Protein AF-A0A7W0HS66-F1 (afdb_monomer)

Foldseek 3Di:
DQPDDFQFWKAFCDPPPHRQIFGFHDADPVVQWTWTDRDPPDIDIDHPVRIDGDDD

InterPro domains:
  IPR008991 Translation protein SH3-like domain superfamily [SSF50104] (3-45)
  IPR014722 Large ribosomal subunit protein uL2, domain 2 [G3DSA:2.30.30.30] (1-52)

Nearest PDB structures (foldseek):
  8h43-assembly3_C  TM=8.264E-01  e=1.864E-03  Homo sapiens
  7lky-assembly4_D  TM=8.155E-01  e=2.707E-03  Homo sapiens
  8h43-assembly1_A  TM=8.143E-01  e=2.880E-03  Homo sapiens
  6wat-assembly7_GC  TM=7.912E-01  e=4.183E-03  Homo sapiens
  6wau-assembly1_A  TM=8.520E-01  e=9.390E-03  Homo sapiens

pLDDT: mean 94.16, std 7.61, range [55.03, 98.25]

Mean 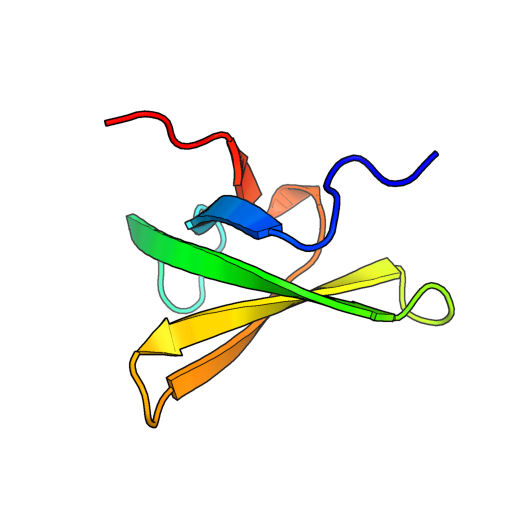predicted aligned error: 2.79 Å

Structure (mmCIF, N/CA/C/O backbone):
data_AF-A0A7W0HS66-F1
#
_entry.id   AF-A0A7W0HS66-F1
#
loop_
_atom_site.group_PDB
_atom_site.id
_atom_site.type_symbol
_atom_site.label_atom_id
_atom_site.label_alt_id
_atom_site.label_comp_id
_atom_site.label_asym_id
_atom_site.label_entity_id
_atom_site.label_seq_id
_atom_site.pdbx_PDB_ins_code
_atom_site.Cartn_x
_atom_site.Cartn_y
_atom_site.Cartn_z
_atom_site.occupancy
_atom_site.B_iso_or_equiv
_atom_site.auth_seq_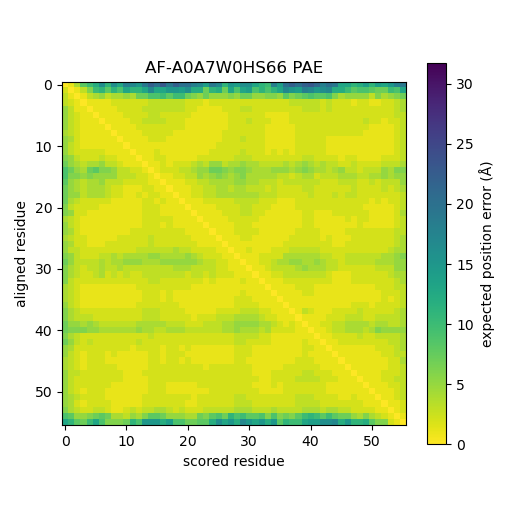id
_atom_site.auth_comp_id
_atom_site.auth_asym_id
_atom_site.auth_atom_id
_atom_site.pdbx_PDB_model_num
ATOM 1 N N . MET A 1 1 ? -15.177 3.194 8.690 1.00 55.03 1 MET A N 1
ATOM 2 C CA . MET A 1 1 ? -15.309 2.844 7.262 1.00 55.0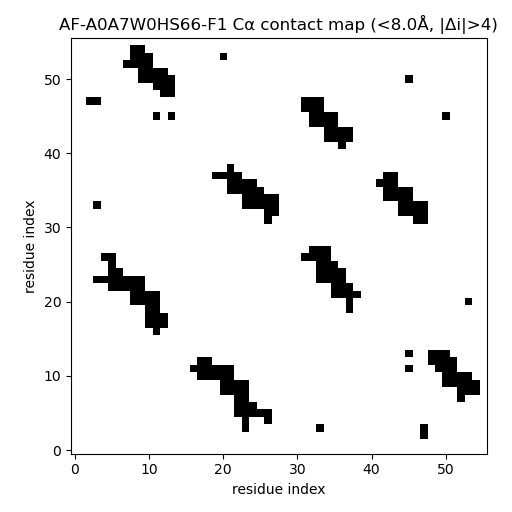3 1 MET A CA 1
ATOM 3 C C . MET A 1 1 ? -13.926 3.012 6.688 1.00 55.03 1 MET A C 1
ATOM 5 O O . MET A 1 1 ? -13.346 4.057 6.939 1.00 55.03 1 MET A O 1
ATOM 9 N N . ASN A 1 2 ? -13.376 1.981 6.054 1.00 71.25 2 ASN A N 1
ATOM 10 C CA . ASN A 1 2 ? -12.068 2.093 5.419 1.00 71.25 2 ASN A CA 1
ATOM 11 C C . ASN A 1 2 ? -12.278 2.803 4.081 1.00 71.25 2 ASN A C 1
ATOM 13 O O . ASN A 1 2 ? -13.152 2.394 3.318 1.00 71.25 2 ASN A O 1
ATOM 17 N N . ASP A 1 3 ? -11.533 3.879 3.839 1.00 87.94 3 ASP A N 1
ATOM 18 C CA . ASP A 1 3 ? -11.647 4.698 2.623 1.00 87.94 3 ASP A CA 1
ATOM 19 C C . ASP A 1 3 ? -11.218 3.930 1.365 1.00 87.94 3 ASP A C 1
ATOM 21 O O . ASP A 1 3 ? -11.602 4.290 0.255 1.00 87.94 3 ASP A O 1
ATOM 25 N N . PHE A 1 4 ? -10.459 2.846 1.556 1.00 94.50 4 PHE A N 1
ATOM 26 C CA . PHE A 1 4 ? -9.975 1.952 0.509 1.00 94.50 4 PHE A CA 1
ATOM 27 C C . PHE A 1 4 ? -10.149 0.483 0.906 1.00 94.50 4 PHE A C 1
ATOM 29 O O . PHE A 1 4 ? -10.088 0.121 2.087 1.00 94.50 4 PHE A O 1
ATOM 36 N N . ALA A 1 5 ? -10.311 -0.375 -0.097 1.00 95.62 5 ALA A N 1
ATOM 37 C CA . ALA A 1 5 ? -10.407 -1.821 0.029 1.00 95.62 5 ALA A CA 1
ATOM 38 C C . ALA A 1 5 ? -9.185 -2.533 -0.571 1.00 95.62 5 ALA A C 1
ATOM 40 O O . ALA A 1 5 ? -8.461 -1.999 -1.409 1.00 95.62 5 ALA A O 1
ATOM 41 N N . ILE A 1 6 ? -8.957 -3.783 -0.154 1.00 97.00 6 ILE A N 1
ATOM 42 C CA . ILE A 1 6 ? -7.941 -4.643 -0.776 1.00 97.00 6 ILE A CA 1
ATOM 43 C C . ILE A 1 6 ? -8.317 -4.867 -2.246 1.00 97.00 6 ILE A C 1
ATOM 45 O O . ILE A 1 6 ? -9.433 -5.284 -2.544 1.00 97.00 6 ILE A O 1
ATOM 49 N N . GLY A 1 7 ? -7.365 -4.626 -3.146 1.00 96.81 7 GLY A N 1
ATOM 50 C CA . GLY A 1 7 ? -7.556 -4.669 -4.596 1.00 96.81 7 GLY A CA 1
ATOM 51 C C . GLY A 1 7 ? -7.725 -3.294 -5.244 1.00 96.81 7 GLY A C 1
ATOM 52 O O . GLY A 1 7 ? -7.546 -3.195 -6.457 1.00 96.81 7 GLY A O 1
ATOM 53 N N . ASP A 1 8 ? -7.985 -2.238 -4.467 1.00 97.12 8 ASP A N 1
ATOM 54 C CA . ASP A 1 8 ? -8.094 -0.885 -5.011 1.00 97.12 8 ASP A CA 1
ATOM 55 C C . ASP A 1 8 ? -6.755 -0.404 -5.568 1.00 97.12 8 ASP A C 1
ATOM 57 O O . ASP A 1 8 ? -5.694 -0.595 -4.962 1.00 97.12 8 ASP A O 1
ATOM 61 N N . ILE A 1 9 ? -6.820 0.260 -6.723 1.00 97.62 9 ILE A N 1
ATOM 62 C CA . ILE A 1 9 ? -5.681 0.942 -7.327 1.00 97.62 9 ILE A CA 1
ATOM 63 C C . ILE A 1 9 ? -5.676 2.385 -6.825 1.00 97.62 9 ILE A C 1
ATOM 65 O O . ILE A 1 9 ? -6.666 3.111 -6.933 1.00 97.62 9 ILE A O 1
ATOM 69 N N . VAL A 1 10 ? -4.546 2.801 -6.266 1.00 97.50 10 VAL A N 1
ATOM 70 C CA . VAL A 1 10 ? -4.376 4.105 -5.626 1.00 97.50 10 VAL A CA 1
ATOM 71 C C . VAL A 1 10 ? -3.102 4.782 -6.107 1.00 97.50 10 VAL A C 1
ATOM 73 O O . VAL A 1 10 ? -2.113 4.123 -6.430 1.00 97.50 10 VAL A O 1
ATOM 76 N N . GLN A 1 11 ? -3.116 6.111 -6.132 1.00 97.88 11 GLN A N 1
ATOM 77 C CA . GLN A 1 11 ? -1.922 6.924 -6.336 1.00 97.88 11 GLN A CA 1
ATOM 78 C C . GLN A 1 11 ? -1.489 7.538 -5.005 1.00 97.88 11 GLN A C 1
ATOM 80 O O . GLN A 1 11 ? -2.311 8.101 -4.282 1.00 97.88 11 GLN A O 1
ATOM 85 N N . VAL A 1 12 ? -0.193 7.473 -4.714 1.00 97.50 12 VAL A N 1
ATOM 86 C CA . VAL A 1 12 ? 0.405 8.078 -3.523 1.00 97.50 12 VAL A CA 1
ATOM 87 C C . VAL A 1 12 ? 0.538 9.589 -3.716 1.00 97.50 12 VAL A C 1
ATOM 89 O O . VAL A 1 12 ? 1.126 10.055 -4.694 1.00 97.50 12 VAL A O 1
ATOM 92 N N . THR A 1 13 ? 0.010 10.364 -2.778 1.00 96.75 13 THR A N 1
ATOM 93 C CA . THR A 1 13 ? 0.032 11.837 -2.760 1.00 96.75 13 THR A CA 1
ATOM 94 C C . THR A 1 13 ? 0.842 12.409 -1.597 1.00 96.75 13 THR A C 1
ATOM 96 O O . THR A 1 13 ? 1.165 13.596 -1.619 1.00 96.75 13 THR A O 1
ATOM 99 N N . GLY A 1 14 ? 1.200 11.579 -0.608 1.00 93.31 14 GLY A N 1
ATOM 100 C CA . GLY A 1 14 ? 2.076 11.947 0.509 1.00 93.31 14 GLY A CA 1
ATOM 101 C C . GLY A 1 14 ? 3.516 12.247 0.081 1.00 93.31 14 GLY A C 1
ATOM 102 O O . GLY A 1 14 ? 3.857 12.148 -1.093 1.00 93.31 14 GLY A O 1
ATOM 103 N N . THR A 1 15 ? 4.391 12.597 1.027 1.00 91.62 15 THR A N 1
ATOM 104 C CA . THR A 1 15 ? 5.794 12.994 0.753 1.00 91.62 15 THR A CA 1
ATOM 105 C C . THR A 1 15 ? 6.698 11.831 0.351 1.00 91.62 15 THR A C 1
ATOM 107 O O . THR A 1 15 ? 7.691 12.013 -0.352 1.00 91.62 15 THR A O 1
ATOM 110 N N . THR A 1 16 ? 6.373 10.626 0.812 1.00 90.38 16 THR A N 1
ATOM 111 C CA . THR A 1 16 ? 7.131 9.416 0.503 1.00 90.38 16 THR A CA 1
ATOM 112 C C . THR A 1 16 ? 6.565 8.795 -0.758 1.00 90.38 16 THR A C 1
ATOM 114 O O . THR A 1 16 ? 5.378 8.498 -0.804 1.00 90.38 16 THR A O 1
ATOM 117 N N . MET A 1 17 ? 7.411 8.538 -1.759 1.00 92.44 17 MET A N 1
ATOM 118 C CA . MET A 1 17 ? 7.008 7.820 -2.978 1.00 92.44 17 MET A CA 1
ATOM 119 C C . MET A 1 17 ? 5.856 8.497 -3.750 1.00 92.44 17 MET A C 1
ATOM 121 O O . MET A 1 17 ? 5.083 7.817 -4.424 1.00 92.44 17 MET A O 1
ATOM 125 N N . THR A 1 18 ? 5.757 9.826 -3.662 1.00 96.25 18 THR A N 1
ATOM 126 C CA . THR A 1 18 ? 4.729 10.643 -4.318 1.00 96.25 18 THR A CA 1
ATOM 127 C C . THR A 1 18 ? 4.624 10.346 -5.809 1.00 96.25 18 THR A C 1
ATOM 129 O O . THR A 1 18 ? 5.629 10.214 -6.504 1.00 96.25 18 THR A O 1
ATOM 132 N N . GLY A 1 19 ? 3.397 10.290 -6.317 1.00 95.62 19 GLY A N 1
ATOM 133 C CA . GLY A 1 19 ? 3.099 10.081 -7.729 1.00 95.62 19 GLY A CA 1
ATOM 134 C C . GLY A 1 19 ? 3.065 8.614 -8.150 1.00 95.62 19 GLY A C 1
ATOM 135 O O . GLY A 1 19 ? 2.447 8.317 -9.173 1.00 95.62 19 GLY A O 1
ATOM 136 N N . ASN A 1 20 ? 3.643 7.703 -7.362 1.00 97.31 20 ASN A N 1
ATOM 137 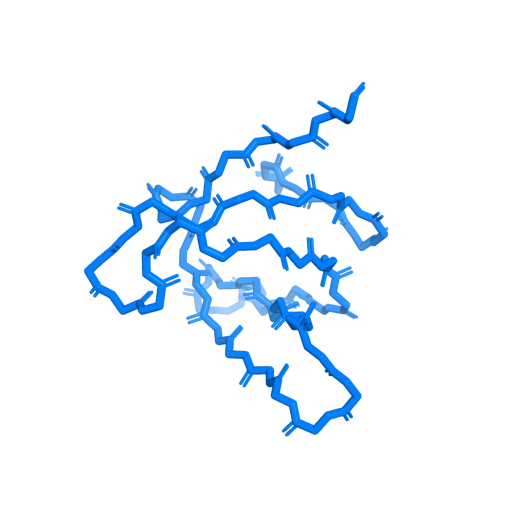C CA . ASN A 1 20 ? 3.593 6.275 -7.654 1.00 97.31 20 ASN A CA 1
ATOM 138 C C . ASN A 1 20 ? 2.169 5.732 -7.539 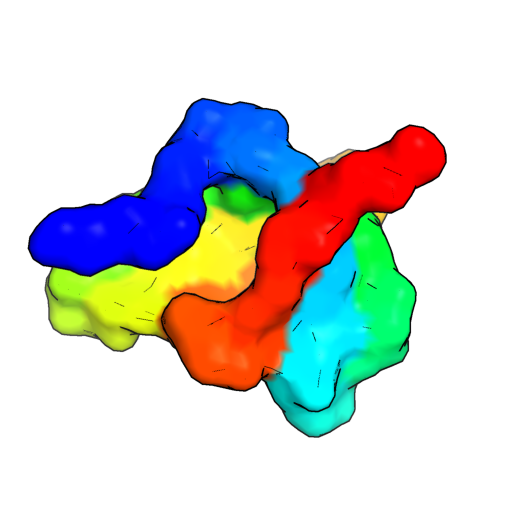1.00 97.31 20 ASN A C 1
ATOM 140 O O . ASN A 1 20 ? 1.397 6.137 -6.669 1.00 97.31 20 ASN A O 1
ATOM 144 N N . VAL A 1 21 ? 1.853 4.780 -8.412 1.00 97.56 21 VAL A N 1
ATOM 145 C CA . VAL A 1 21 ? 0.588 4.046 -8.418 1.00 97.56 21 VAL A CA 1
ATOM 146 C C . VAL A 1 21 ? 0.846 2.640 -7.896 1.00 97.56 21 VAL A C 1
ATOM 148 O O . VAL A 1 21 ? 1.873 2.035 -8.202 1.00 97.56 21 VAL A O 1
ATOM 151 N N . GLY A 1 22 ? -0.077 2.125 -7.097 1.00 97.19 22 GLY A N 1
ATOM 152 C CA . GLY A 1 22 ? -0.001 0.775 -6.568 1.00 97.19 22 GLY A CA 1
ATOM 153 C C . GLY A 1 22 ? -1.370 0.224 -6.207 1.00 97.19 22 GLY A C 1
ATOM 154 O O . GLY A 1 22 ? -2.392 0.885 -6.384 1.00 97.19 22 GLY A O 1
ATOM 155 N N . THR A 1 23 ? -1.378 -0.996 -5.687 1.00 98.06 23 THR A N 1
ATOM 156 C CA . THR A 1 23 ? -2.598 -1.698 -5.279 1.00 98.06 23 THR A CA 1
ATOM 157 C C . THR A 1 23 ? -2.597 -1.913 -3.775 1.00 98.06 23 THR A C 1
ATOM 159 O O . THR A 1 23 ? -1.584 -2.332 -3.208 1.00 98.06 23 THR A O 1
ATOM 162 N N . VAL A 1 24 ? -3.723 -1.656 -3.116 1.00 97.94 24 VAL A N 1
ATOM 163 C CA . VAL A 1 24 ? -3.899 -1.978 -1.697 1.00 97.94 24 VAL A CA 1
ATOM 164 C C . VAL A 1 24 ? -3.923 -3.497 -1.536 1.00 97.94 24 VAL A C 1
ATOM 166 O O . VAL A 1 24 ? -4.762 -4.180 -2.118 1.00 97.94 24 VAL A O 1
ATOM 169 N N . VAL A 1 25 ? -3.003 -4.043 -0.744 1.00 98.00 25 VAL A N 1
ATOM 170 C CA . VAL A 1 25 ? -2.877 -5.496 -0.520 1.00 98.00 25 VAL A CA 1
ATOM 171 C C . VAL A 1 25 ? -3.178 -5.911 0.918 1.00 98.00 25 VAL A C 1
ATOM 173 O O . VAL A 1 25 ? -3.396 -7.091 1.178 1.00 98.00 25 VAL A O 1
ATOM 176 N N . SER A 1 26 ? -3.188 -4.966 1.859 1.00 97.62 26 SER A N 1
ATOM 177 C CA . SER A 1 26 ? -3.550 -5.209 3.257 1.00 97.62 26 SER A CA 1
ATOM 178 C C . SER A 1 26 ? -4.013 -3.920 3.934 1.00 97.62 26 SER A C 1
ATOM 180 O O . SER A 1 26 ? -3.628 -2.825 3.519 1.00 97.62 26 SER A O 1
ATOM 182 N N . ILE A 1 27 ? -4.805 -4.063 4.996 1.00 97.19 27 ILE A N 1
ATOM 183 C CA . ILE A 1 27 ? -5.307 -2.962 5.817 1.00 97.19 27 ILE A CA 1
ATOM 184 C C . ILE A 1 27 ? -4.886 -3.209 7.272 1.00 97.19 27 ILE A C 1
ATOM 186 O O . ILE A 1 27 ? -5.182 -4.256 7.845 1.00 97.19 27 ILE A O 1
ATOM 190 N N . ASP A 1 28 ? -4.169 -2.253 7.863 1.00 95.38 28 ASP A N 1
ATOM 191 C CA . ASP A 1 28 ? -3.788 -2.230 9.278 1.00 95.38 28 ASP A CA 1
ATOM 192 C C . ASP A 1 28 ? -4.731 -1.279 10.030 1.00 95.38 28 ASP A C 1
ATOM 194 O O . ASP A 1 28 ? -4.417 -0.104 10.252 1.00 95.38 28 ASP A O 1
ATOM 198 N N . ASP A 1 29 ? -5.898 -1.795 10.431 1.00 91.81 29 ASP A N 1
ATOM 199 C CA . ASP A 1 29 ? -6.924 -1.023 11.148 1.00 91.81 29 ASP A CA 1
ATOM 200 C C . ASP A 1 29 ? -6.418 -0.484 12.497 1.00 91.81 29 ASP A C 1
ATOM 202 O O . ASP A 1 29 ? -6.890 0.544 12.979 1.00 91.81 29 ASP A O 1
ATOM 206 N N . LYS A 1 30 ? -5.424 -1.140 13.118 1.00 93.19 30 LYS A N 1
ATOM 207 C CA . LYS A 1 30 ? -4.857 -0.683 14.399 1.00 93.19 30 LYS A CA 1
ATOM 208 C C . LYS A 1 30 ? -4.069 0.611 14.240 1.00 93.19 30 LYS A C 1
ATOM 210 O O . LYS A 1 30 ? -3.992 1.394 15.184 1.00 93.19 30 LYS A O 1
ATOM 215 N N . ARG A 1 31 ? -3.442 0.807 13.079 1.00 93.12 31 ARG A N 1
ATOM 216 C CA . ARG A 1 31 ? -2.625 1.989 12.771 1.00 93.12 31 ARG A CA 1
ATOM 217 C C . ARG A 1 31 ? -3.298 2.959 11.804 1.00 93.12 31 ARG A C 1
ATOM 219 O O . ARG A 1 31 ? -2.726 4.017 11.558 1.00 93.12 31 ARG A O 1
ATOM 226 N N . GLY A 1 32 ? -4.458 2.605 11.252 1.00 94.06 32 GLY A N 1
ATOM 227 C CA . GLY A 1 32 ? -5.129 3.389 10.214 1.00 94.06 32 GLY A CA 1
ATOM 228 C C . GLY A 1 32 ? -4.283 3.505 8.944 1.00 94.06 32 GLY A C 1
ATOM 229 O O . GLY A 1 32 ? -4.190 4.587 8.365 1.00 94.06 32 GLY A O 1
ATOM 230 N N . LYS A 1 33 ? -3.595 2.420 8.558 1.00 96.62 33 LYS A N 1
ATOM 231 C CA . LYS A 1 33 ? -2.701 2.403 7.391 1.00 96.62 33 LYS A CA 1
ATOM 232 C C . LYS A 1 33 ? -3.071 1.321 6.388 1.00 96.62 33 LYS A C 1
ATOM 234 O O . LYS A 1 33 ? -3.517 0.240 6.754 1.00 96.62 33 LYS A O 1
ATOM 239 N N . TYR A 1 34 ? -2.771 1.590 5.127 1.00 97.56 34 TYR A N 1
ATOM 240 C CA . TYR A 1 34 ? -2.965 0.695 3.996 1.00 97.56 34 TYR A CA 1
ATOM 241 C C . TYR A 1 34 ? -1.601 0.269 3.465 1.00 97.56 34 TYR A C 1
ATOM 243 O O . TYR A 1 34 ? -0.757 1.117 3.169 1.00 97.56 34 TYR A O 1
ATOM 251 N N . LEU A 1 35 ? -1.369 -1.038 3.352 1.00 97.75 35 LEU A N 1
ATOM 252 C CA . LEU A 1 35 ? -0.188 -1.554 2.668 1.00 97.75 35 LEU A CA 1
ATOM 253 C C . LEU A 1 35 ? -0.442 -1.496 1.168 1.00 97.75 35 LEU A C 1
ATOM 255 O O . LEU A 1 35 ? -1.294 -2.222 0.652 1.00 97.75 35 LEU A O 1
ATOM 259 N N . VAL A 1 36 ? 0.319 -0.661 0.474 1.00 98.00 36 VAL A N 1
ATOM 260 C CA . VAL A 1 36 ? 0.234 -0.504 -0.975 1.00 98.00 36 VAL A CA 1
ATOM 261 C C . VAL A 1 36 ? 1.438 -1.175 -1.617 1.00 98.00 36 VAL A C 1
ATOM 263 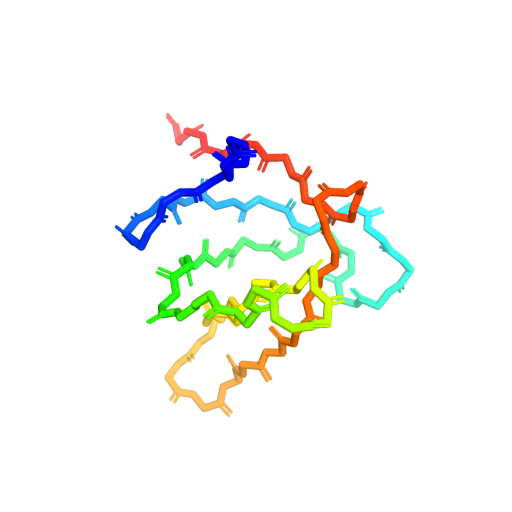O O . VAL A 1 36 ? 2.587 -0.874 -1.283 1.00 98.00 36 VAL A O 1
ATOM 266 N N . ARG A 1 37 ? 1.175 -2.083 -2.558 1.00 98.25 37 ARG A N 1
ATOM 267 C CA . ARG A 1 37 ? 2.189 -2.679 -3.427 1.00 98.25 37 ARG A CA 1
ATOM 268 C C . ARG A 1 37 ? 2.362 -1.812 -4.668 1.00 98.25 37 ARG A C 1
ATOM 270 O O . ARG A 1 37 ? 1.431 -1.686 -5.454 1.00 98.25 37 ARG A O 1
ATOM 277 N N . ILE A 1 38 ? 3.555 -1.249 -4.838 1.00 96.9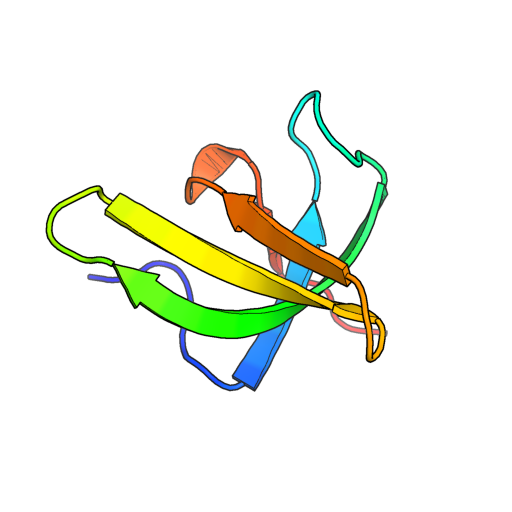4 38 ILE A N 1
ATOM 278 C CA . ILE A 1 38 ? 3.918 -0.392 -5.979 1.00 96.94 38 ILE A CA 1
ATOM 279 C C . ILE A 1 38 ? 4.619 -1.210 -7.073 1.00 96.94 38 ILE A C 1
ATOM 281 O O . ILE A 1 38 ? 4.457 -0.941 -8.256 1.00 96.94 38 ILE A O 1
ATOM 285 N N . SER A 1 39 ? 5.373 -2.241 -6.688 1.00 95.31 39 SER A N 1
ATOM 286 C CA . SER A 1 39 ? 5.992 -3.209 -7.600 1.00 95.31 39 SER A CA 1
ATOM 287 C C . SER A 1 39 ? 6.098 -4.578 -6.922 1.00 95.31 39 SER A C 1
ATOM 289 O O . SER A 1 39 ? 5.761 -4.716 -5.744 1.00 95.31 39 SER A O 1
ATOM 291 N N . ASP A 1 40 ? 6.613 -5.589 -7.622 1.00 94.06 40 ASP A N 1
ATOM 292 C CA . ASP A 1 40 ? 6.805 -6.934 -7.057 1.00 94.06 40 ASP A CA 1
ATOM 293 C C . ASP A 1 40 ? 7.698 -6.949 -5.807 1.00 94.06 40 ASP A C 1
ATOM 295 O O . ASP A 1 40 ? 7.515 -7.780 -4.917 1.00 94.06 40 ASP A O 1
ATOM 299 N N . VAL A 1 41 ? 8.632 -5.998 -5.713 1.00 95.69 41 VAL A N 1
ATOM 300 C CA . VAL A 1 41 ? 9.621 -5.901 -4.627 1.00 95.69 41 VAL A CA 1
ATOM 301 C C . VAL A 1 41 ? 9.422 -4.688 -3.722 1.00 95.69 41 VAL A C 1
ATOM 303 O O . VAL A 1 41 ? 10.110 -4.559 -2.712 1.00 95.69 41 VAL A O 1
ATOM 306 N N . THR A 1 42 ? 8.501 -3.782 -4.056 1.00 96.62 42 THR A N 1
ATOM 307 C CA . THR A 1 42 ? 8.313 -2.532 -3.315 1.00 96.62 42 THR A CA 1
ATOM 308 C C . THR A 1 42 ? 6.893 -2.411 -2.792 1.00 96.62 42 THR A C 1
ATOM 310 O O . THR A 1 42 ? 5.923 -2.356 -3.551 1.00 96.62 42 THR A O 1
ATOM 313 N N . GLN A 1 43 ? 6.783 -2.329 -1.469 1.00 97.50 43 GLN A N 1
ATOM 314 C CA . GLN A 1 43 ? 5.533 -2.111 -0.753 1.00 97.50 43 GLN A CA 1
ATOM 315 C C . GLN A 1 43 ? 5.784 -1.139 0.393 1.00 97.50 43 GLN A C 1
ATOM 317 O O . GLN A 1 43 ? 6.866 -1.150 0.982 1.00 97.50 43 GLN A O 1
ATOM 322 N N . ASN A 1 44 ? 4.797 -0.311 0.715 1.00 97.94 44 ASN A N 1
ATOM 323 C CA . ASN A 1 44 ? 4.885 0.581 1.864 1.00 97.94 44 ASN A CA 1
ATOM 324 C C . ASN A 1 44 ? 3.501 0.872 2.455 1.00 97.94 44 ASN A C 1
ATOM 326 O O . ASN A 1 44 ? 2.481 0.688 1.790 1.00 97.94 44 ASN A O 1
ATOM 330 N N . TYR A 1 45 ? 3.480 1.300 3.714 1.00 97.56 45 TYR A N 1
ATOM 331 C CA . TYR A 1 45 ? 2.266 1.670 4.429 1.00 97.56 45 TYR A CA 1
ATOM 332 C C . TYR A 1 45 ? 1.997 3.169 4.325 1.00 97.56 45 TYR A C 1
ATOM 334 O O . TYR A 1 45 ? 2.858 3.970 4.689 1.00 97.56 45 TYR A O 1
ATOM 342 N N . PHE A 1 46 ? 0.771 3.522 3.953 1.00 97.12 46 PHE A N 1
ATOM 343 C CA . PHE A 1 46 ? 0.303 4.902 3.812 1.00 97.12 46 PHE A CA 1
ATOM 344 C C . PHE A 1 46 ? -0.984 5.119 4.607 1.00 97.12 46 PHE A C 1
ATOM 346 O O . PHE A 1 46 ? -1.741 4.169 4.819 1.00 97.12 46 PHE A O 1
ATOM 353 N N . THR A 1 47 ? -1.240 6.337 5.074 1.00 96.69 47 THR A N 1
ATOM 354 C CA . THR A 1 47 ? -2.560 6.701 5.619 1.00 96.69 47 THR A CA 1
ATOM 355 C C . THR A 1 47 ? -3.556 6.978 4.489 1.00 96.69 47 THR A C 1
ATOM 357 O O . THR A 1 47 ? -3.171 7.082 3.325 1.00 96.69 47 THR A O 1
ATOM 360 N N . ALA A 1 48 ? -4.845 7.104 4.820 1.00 95.75 48 ALA A N 1
ATOM 361 C CA . ALA A 1 48 ? -5.873 7.464 3.838 1.00 95.75 48 ALA A CA 1
ATOM 362 C C . ALA A 1 48 ? -5.566 8.801 3.137 1.00 95.75 48 ALA A C 1
ATOM 364 O O . ALA A 1 48 ? -5.683 8.891 1.921 1.00 95.75 48 ALA A O 1
ATOM 365 N N . ASP A 1 49 ? -5.100 9.805 3.889 1.00 96.06 49 ASP A N 1
ATOM 366 C C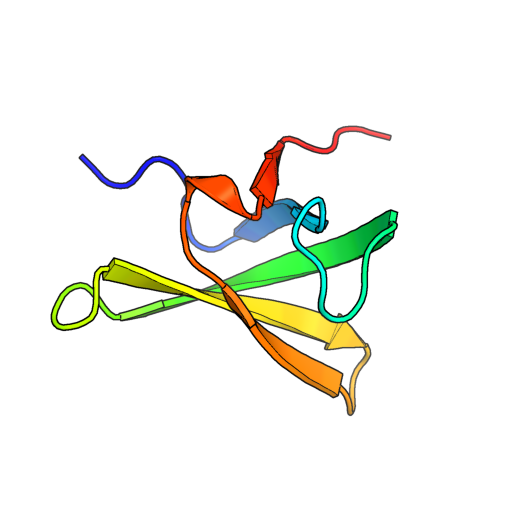A . ASP A 1 49 ? -4.806 11.152 3.374 1.00 96.06 49 ASP A CA 1
ATOM 367 C C . ASP A 1 49 ? -3.614 11.189 2.398 1.00 96.06 49 ASP A C 1
ATOM 369 O O . ASP A 1 49 ? -3.466 12.123 1.608 1.00 96.06 49 ASP A O 1
ATOM 373 N N . GLU A 1 50 ? -2.746 10.176 2.453 1.00 97.19 50 GLU A N 1
ATOM 374 C CA . GLU A 1 50 ? -1.588 10.020 1.567 1.00 97.19 50 GLU A CA 1
ATOM 375 C C . GLU A 1 50 ? -1.925 9.271 0.272 1.00 97.19 50 GLU A C 1
ATOM 377 O O . GLU A 1 50 ? -1.029 9.027 -0.542 1.00 97.19 50 GLU A O 1
ATOM 382 N N . LEU A 1 51 ? -3.190 8.888 0.082 1.00 97.00 51 LEU A N 1
ATOM 383 C CA . LEU A 1 51 ? -3.668 8.111 -1.051 1.00 97.00 51 LEU A CA 1
ATOM 384 C C . LEU A 1 51 ? -4.854 8.801 -1.722 1.00 97.00 51 LEU A C 1
ATOM 386 O O . LEU A 1 51 ? -5.665 9.481 -1.099 1.00 97.00 51 LEU A O 1
ATOM 390 N N . LYS A 1 52 ? -4.996 8.571 -3.024 1.00 96.81 52 LYS A N 1
ATOM 391 C CA . LYS A 1 52 ? -6.230 8.869 -3.754 1.00 96.81 52 LYS A CA 1
ATOM 392 C C . LYS A 1 52 ? -6.589 7.712 -4.682 1.00 96.81 52 LYS A C 1
ATOM 394 O O . LYS A 1 52 ? -5.669 7.058 -5.187 1.00 96.81 52 LYS A O 1
ATOM 399 N N . PRO A 1 53 ? -7.885 7.481 -4.960 1.00 96.56 53 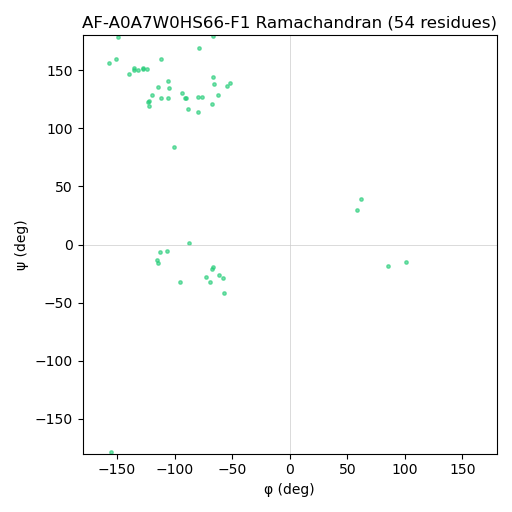PRO A N 1
ATOM 400 C CA . PRO A 1 53 ? -8.296 6.519 -5.971 1.00 96.56 53 PRO A CA 1
ATOM 401 C C . PRO A 1 53 ? -7.619 6.825 -7.307 1.00 96.56 53 PRO A C 1
ATOM 403 O O . PRO A 1 53 ? -7.533 7.985 -7.722 1.00 96.56 53 PRO A O 1
ATOM 406 N N . PHE A 1 54 ? -7.137 5.785 -7.974 1.00 95.75 54 PHE A N 1
ATOM 407 C CA . PHE A 1 54 ? -6.571 5.886 -9.308 1.00 95.75 54 PHE A CA 1
ATOM 408 C C . PHE A 1 54 ? -7.339 4.959 -10.244 1.00 95.75 54 PHE A C 1
ATOM 410 O O . PHE A 1 54 ? -7.445 3.758 -10.013 1.00 95.75 54 PHE A O 1
ATOM 417 N N . SER A 1 55 ? -7.886 5.531 -11.310 1.00 85.38 55 SER A N 1
ATOM 418 C CA . SER A 1 55 ? -8.443 4.785 -12.433 1.00 85.38 55 SER A CA 1
ATOM 419 C C . SER A 1 55 ? -7.664 5.189 -13.684 1.00 85.38 55 SER A C 1
ATOM 421 O O . SER A 1 55 ? -7.477 6.393 -13.882 1.00 85.38 55 SER A O 1
ATOM 423 N N . PRO A 1 56 ? -7.150 4.220 -14.459 1.00 68.06 56 PRO A N 1
ATOM 424 C CA . PRO A 1 56 ? -6.442 4.490 -15.706 1.00 68.06 56 PRO A CA 1
ATOM 425 C C . PRO A 1 56 ? -7.355 5.078 -16.789 1.00 68.06 56 PRO A C 1
ATOM 427 O O . PRO A 1 56 ? -8.583 4.828 -16.743 1.00 68.06 56 PRO A O 1
#

Radius of gyration: 9.91 Å; Cα contacts (8 Å, |Δi|>4): 114; chains: 1; bounding box: 25×20×30 Å

Secondary structure (DSSP, 8-state):
--SS-TT-EEEE-SSSSTT-EEEEEEEETTTTEEEEESSSS-EEEE-GGGEEE---

Sequence (56 aa):
MNDFAIGDIVQVTGTTMTGNVGTVVSIDDKRGKYLVRISDVTQNYFTADELKPFSP

Solvent-accessible surface area (backbone atoms only — not comparable to full-atom values): 3314 Å² total; per-residue (Å²): 133,75,95,71,53,75,70,41,41,31,29,28,67,33,91,71,69,52,72,43,54,28,32,28,74,43,75,40,78,92,75,57,28,35,33,30,38,59,49,100,89,41,70,50,75,38,43,69,89,27,45,40,87,48,79,136

Organism: NCBI:txid1032476